Protein AF-A0A5F2AYY8-F1 (afdb_monomer_lite)

Organism: NCBI:txid2023184

InterPro domains:
  IPR011448 Domain of unknown function DUF1554 [PF07588] (9-66)

Foldseek 3Di:
DDDDDPDDDDPADADPVRHGDDDPDDDDPPPDQKDFDCAALVRDGHPQRCVVVPHPDQFRWGWMAGPPDPHSVRIDTDTRNDDPDPDD

Radius of gyration: 17.06 Å; chains: 1; bounding box: 36×30×48 Å

Sequence (88 aa):
YKGTVASPVKVFTTNAGGVVVFPTLSVIDPGAVSWWTGIEADWTSSVDHCSSWGDGTAGSSAQYGVGKTTTPPAFVVNTFTGEATVPL

Secondary structure (DSSP, 8-state):
-----SS------B-TTS-B---------TT-SEEE--B-TTSPBPS-BHHHHT---TT-EEEEEETT--SGGGEEEEE-S-------

pLDDT: mean 70.15, std 13.05, range [31.03, 89.62]

Structure (mmCIF, N/CA/C/O backbone):
data_AF-A0A5F2AYY8-F1
#
_entry.id   AF-A0A5F2AYY8-F1
#
loop_
_atom_site.group_PDB
_atom_site.id
_atom_site.type_symbol
_atom_site.label_atom_id
_atom_site.label_alt_id
_atom_site.label_comp_id
_atom_site.label_asym_id
_atom_site.label_entity_id
_atom_site.label_seq_id
_atom_site.pdbx_PDB_ins_code
_atom_site.Cartn_x
_atom_site.Cartn_y
_atom_site.Cartn_z
_atom_site.occupancy
_atom_site.B_iso_or_equiv
_atom_site.auth_seq_id
_atom_site.auth_comp_id
_atom_site.auth_asym_id
_atom_site.auth_atom_id
_atom_site.pdbx_PDB_model_num
ATOM 1 N N . TYR A 1 1 ? -7.784 10.006 30.186 1.00 45.47 1 TYR A N 1
ATOM 2 C CA . TYR A 1 1 ? -8.751 10.720 29.333 1.00 45.47 1 TYR A CA 1
ATOM 3 C C . TYR A 1 1 ? -9.885 9.748 29.013 1.00 45.47 1 TYR A C 1
ATOM 5 O O . TYR A 1 1 ? -9.596 8.594 28.731 1.00 45.47 1 TYR A O 1
ATOM 13 N N . LYS A 1 2 ? -11.155 10.141 29.149 1.00 48.12 2 LYS A N 1
ATOM 14 C CA . LYS A 1 2 ? -12.301 9.342 28.681 1.00 48.12 2 LYS A CA 1
ATOM 15 C C . LYS A 1 2 ? -13.059 10.197 27.674 1.00 48.12 2 LYS A C 1
ATOM 17 O O . LYS A 1 2 ? -13.980 10.911 28.045 1.00 48.12 2 LYS A O 1
ATOM 22 N N . GLY A 1 3 ? -12.571 10.210 26.436 1.00 51.84 3 GLY A N 1
ATOM 23 C CA . GLY A 1 3 ? -13.264 10.872 25.336 1.00 51.84 3 GLY A CA 1
ATOM 24 C C . GLY A 1 3 ? -14.509 10.072 24.967 1.00 51.84 3 GLY A C 1
ATOM 25 O O . GLY A 1 3 ? -14.430 8.863 24.759 1.00 51.84 3 GLY A O 1
ATOM 26 N N . THR A 1 4 ? -15.660 10.732 24.930 1.00 56.59 4 THR A N 1
ATOM 27 C CA . THR A 1 4 ? -16.919 10.186 24.427 1.00 56.59 4 THR A CA 1
ATOM 28 C C . THR A 1 4 ? -16.760 9.930 22.929 1.00 56.59 4 THR A C 1
ATOM 30 O O . THR A 1 4 ? -16.653 10.874 22.151 1.00 56.59 4 THR A O 1
ATOM 33 N N . VAL A 1 5 ? -16.718 8.664 22.506 1.00 59.38 5 VAL A N 1
ATOM 34 C CA . VAL A 1 5 ? -16.816 8.337 21.078 1.00 59.38 5 VAL A CA 1
ATOM 35 C C . VAL A 1 5 ? -18.256 8.594 20.644 1.00 59.38 5 VAL A C 1
ATOM 37 O O . VAL A 1 5 ? -19.189 7.974 21.156 1.00 59.38 5 VAL A O 1
ATOM 40 N N . ALA A 1 6 ? -18.450 9.569 19.759 1.00 63.59 6 ALA A N 1
ATOM 41 C CA . ALA A 1 6 ? -19.746 9.917 19.196 1.00 63.59 6 ALA A CA 1
ATOM 42 C C . ALA A 1 6 ? -20.224 8.785 18.275 1.00 63.59 6 ALA A C 1
ATOM 44 O O . ALA A 1 6 ? -20.063 8.866 17.068 1.00 63.59 6 ALA A O 1
ATOM 45 N N . SER A 1 7 ? -20.796 7.731 18.865 1.00 67.50 7 SER A N 1
ATOM 46 C CA . SER A 1 7 ? -21.234 6.497 18.200 1.00 67.50 7 SER A CA 1
ATOM 47 C C . SER A 1 7 ? -20.091 5.722 17.506 1.00 67.50 7 SER A C 1
ATOM 49 O O . SER A 1 7 ? -19.247 6.308 16.832 1.00 67.50 7 SER A O 1
ATOM 51 N N . PRO A 1 8 ? -19.996 4.390 17.648 1.00 73.69 8 PRO A N 1
ATOM 52 C CA . PRO A 1 8 ? -18.962 3.641 16.945 1.00 73.69 8 PRO A CA 1
ATOM 53 C C . PRO A 1 8 ? -19.131 3.781 15.423 1.00 73.69 8 PRO A C 1
ATOM 55 O O . PRO A 1 8 ? -20.157 3.398 14.861 1.00 73.69 8 PRO A O 1
ATOM 58 N N . VAL A 1 9 ? -18.107 4.312 14.749 1.00 77.69 9 VAL A N 1
ATOM 59 C CA . VAL A 1 9 ? -18.024 4.310 13.284 1.00 77.69 9 VAL A CA 1
ATOM 60 C C . VAL A 1 9 ? -17.669 2.894 12.845 1.00 77.69 9 VAL A C 1
ATOM 62 O O . VAL A 1 9 ? -16.640 2.348 13.241 1.00 77.69 9 VAL A O 1
ATOM 65 N N . LYS A 1 10 ? -18.530 2.275 12.034 1.00 73.75 10 LYS A N 1
ATOM 66 C CA . LYS A 1 10 ? -18.232 0.976 11.428 1.00 73.75 10 LYS A CA 1
ATOM 67 C C . LYS A 1 10 ? -17.133 1.167 10.386 1.00 73.75 10 LYS A C 1
ATOM 69 O O . LYS A 1 10 ? -17.373 1.792 9.361 1.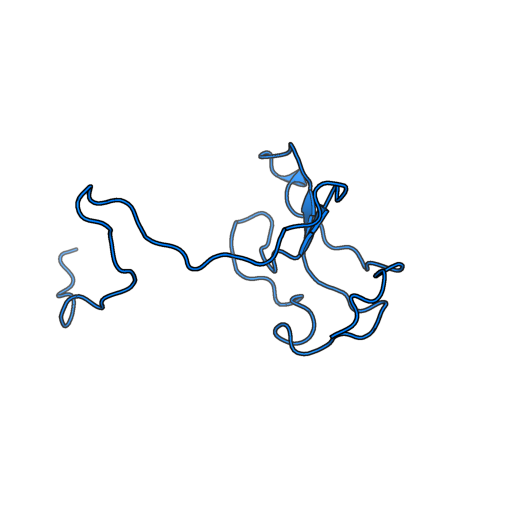00 73.75 10 LYS A O 1
ATOM 74 N N . VAL A 1 11 ? -15.957 0.608 10.654 1.00 75.25 11 VAL A N 1
ATOM 75 C CA . VAL A 1 11 ? -14.793 0.705 9.758 1.00 75.25 11 VAL A CA 1
ATOM 76 C C . VAL A 1 11 ? -14.660 -0.526 8.850 1.00 75.25 11 VAL A C 1
ATOM 78 O O . VAL A 1 11 ? -14.208 -0.395 7.721 1.00 75.25 11 VAL A O 1
ATOM 81 N N . PHE A 1 12 ? -15.117 -1.706 9.298 1.00 79.00 12 PHE A N 1
ATOM 82 C CA . PHE A 1 12 ? -15.023 -2.970 8.550 1.00 79.00 12 PHE A CA 1
ATOM 83 C C . PHE A 1 12 ? -16.214 -3.906 8.818 1.00 79.00 12 PHE A C 1
ATOM 85 O O . PHE A 1 12 ? -16.974 -3.712 9.772 1.00 79.00 12 PHE A O 1
ATOM 92 N N . THR A 1 13 ? -16.355 -4.948 7.992 1.00 81.62 13 THR A N 1
ATOM 93 C CA . THR A 1 13 ? -17.231 -6.103 8.262 1.00 81.62 13 THR A CA 1
ATOM 94 C C . THR A 1 13 ? -16.383 -7.344 8.534 1.00 81.62 13 THR A C 1
ATOM 96 O O . THR A 1 13 ? -15.290 -7.483 7.983 1.00 81.62 13 THR A O 1
ATOM 99 N N . THR A 1 14 ? -16.858 -8.229 9.409 1.00 85.12 14 THR A N 1
ATOM 100 C CA . THR A 1 14 ? -16.182 -9.493 9.725 1.00 85.12 14 THR A CA 1
ATOM 101 C C . THR A 1 14 ? -16.990 -10.682 9.228 1.00 85.12 14 THR A C 1
ATOM 103 O O . THR A 1 14 ? -18.217 -10.615 9.149 1.00 85.12 14 THR A O 1
ATOM 106 N N . ASN A 1 15 ? -16.317 -11.794 8.937 1.00 82.38 15 ASN A N 1
ATOM 107 C CA . ASN A 1 15 ? -16.994 -13.069 8.724 1.00 82.38 15 ASN A CA 1
ATOM 108 C C . ASN A 1 15 ? -17.526 -13.630 10.061 1.00 82.38 15 ASN A C 1
ATOM 110 O O . ASN A 1 15 ? -17.313 -13.048 11.128 1.00 82.38 15 ASN A O 1
ATOM 114 N N . ALA A 1 16 ? -18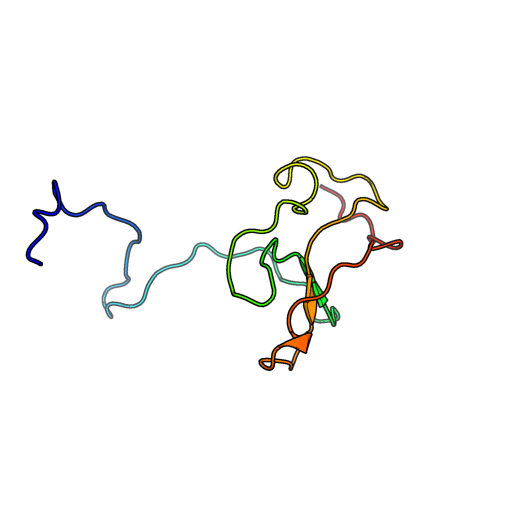.196 -14.785 10.019 1.00 89.62 16 ALA A N 1
ATOM 115 C CA . ALA A 1 16 ? -18.732 -15.442 11.216 1.00 89.62 16 ALA A CA 1
ATOM 116 C C . ALA A 1 16 ? -17.656 -15.826 12.259 1.00 89.62 16 ALA A C 1
ATOM 118 O O . ALA A 1 16 ? -17.989 -16.057 13.416 1.00 89.62 16 ALA A O 1
ATOM 119 N N . GLY A 1 17 ? -16.378 -15.873 11.866 1.00 88.94 17 GLY A N 1
ATOM 120 C CA . GLY A 1 17 ? -15.238 -16.118 12.753 1.00 88.94 17 GLY A CA 1
ATOM 121 C C . GLY A 1 17 ? -14.607 -14.854 13.346 1.00 88.94 17 GLY A C 1
ATOM 122 O O . GLY A 1 17 ? -13.585 -14.958 14.016 1.00 88.94 17 GLY A O 1
ATOM 123 N N . GLY A 1 18 ? -15.162 -13.663 13.091 1.00 81.19 18 GLY A N 1
ATOM 124 C CA . GLY A 1 18 ? -14.614 -12.400 13.600 1.00 81.19 18 GLY A CA 1
ATOM 125 C C . GLY A 1 18 ? -13.387 -11.886 12.837 1.00 81.19 18 GLY A C 1
ATOM 126 O O . GLY A 1 18 ? -12.728 -10.958 13.297 1.00 81.19 18 GLY A O 1
ATOM 127 N N . VAL A 1 19 ? -13.081 -12.454 11.667 1.00 81.38 19 VAL A N 1
ATOM 128 C CA . VAL A 1 19 ? -11.967 -12.011 10.816 1.00 81.38 19 VAL A CA 1
ATOM 129 C C . VAL A 1 19 ? -12.448 -10.906 9.881 1.00 81.38 19 VAL A C 1
ATOM 131 O O . VAL A 1 19 ? -13.501 -11.056 9.257 1.00 81.38 19 VAL A O 1
ATOM 134 N N . VAL A 1 20 ? -11.683 -9.814 9.774 1.00 83.38 20 VAL A N 1
ATOM 135 C CA . VAL A 1 20 ? -11.954 -8.715 8.833 1.00 83.38 20 VAL A CA 1
ATOM 136 C C . VAL A 1 20 ? -12.022 -9.262 7.409 1.00 83.38 20 VAL A C 1
ATOM 138 O O . VAL A 1 20 ? -11.098 -9.930 6.947 1.00 83.38 20 VAL A O 1
ATOM 141 N N . VAL A 1 21 ? -13.123 -8.979 6.717 1.00 79.94 21 VAL A N 1
ATOM 142 C CA . VAL A 1 21 ? -13.298 -9.344 5.312 1.00 79.94 21 VAL A CA 1
ATOM 143 C C . VAL A 1 21 ? -12.801 -8.186 4.465 1.00 79.94 21 VAL A C 1
ATOM 145 O O . VAL A 1 21 ? -13.454 -7.146 4.374 1.00 79.94 21 VAL A O 1
ATOM 148 N N . PHE A 1 22 ? -11.638 -8.370 3.853 1.00 75.75 22 PHE A N 1
ATOM 149 C CA . PHE A 1 22 ? -11.171 -7.481 2.800 1.00 75.75 22 PHE A CA 1
ATOM 150 C C . PHE A 1 22 ? -11.796 -7.924 1.471 1.00 75.75 22 PHE A C 1
ATOM 152 O O . PHE A 1 22 ? -11.897 -9.132 1.229 1.00 75.75 22 PHE A O 1
ATOM 159 N N . PRO A 1 23 ? -12.231 -6.992 0.603 1.00 70.56 23 PRO A N 1
ATOM 160 C CA . PRO A 1 23 ? -12.521 -7.346 -0.780 1.00 70.56 23 PRO A CA 1
ATOM 161 C C . PRO A 1 23 ? -11.274 -7.985 -1.400 1.00 70.56 23 PRO A C 1
ATOM 163 O O . PRO A 1 23 ? -10.153 -7.713 -0.966 1.00 70.56 23 PRO A O 1
ATOM 166 N N . THR A 1 24 ? -11.457 -8.835 -2.411 1.00 66.88 24 THR A N 1
ATOM 167 C CA . THR A 1 24 ? -10.335 -9.324 -3.218 1.00 66.88 24 THR A CA 1
ATOM 168 C C . THR A 1 24 ? -9.568 -8.124 -3.751 1.00 66.88 24 THR A C 1
ATOM 170 O O . THR A 1 24 ? -10.067 -7.395 -4.606 1.00 66.88 24 THR A O 1
ATOM 173 N N . LEU A 1 25 ? -8.375 -7.902 -3.203 1.00 63.50 25 LEU A N 1
ATOM 174 C CA . LEU A 1 25 ? -7.426 -6.960 -3.764 1.00 63.50 25 LEU A CA 1
ATOM 175 C C . LEU A 1 25 ? -6.962 -7.529 -5.103 1.00 63.50 25 LEU A C 1
ATOM 177 O O . LEU A 1 25 ? -6.801 -8.746 -5.246 1.00 63.50 25 LEU A O 1
ATOM 181 N N . SER A 1 26 ? -6.749 -6.649 -6.077 1.00 68.81 26 SER A N 1
ATOM 182 C CA . SER A 1 26 ? -6.006 -6.992 -7.285 1.00 68.81 26 SER A CA 1
ATOM 183 C C . SER A 1 26 ? -4.707 -7.687 -6.884 1.00 68.81 26 SER A C 1
ATOM 185 O O . SER A 1 26 ? -4.111 -7.339 -5.860 1.00 68.81 26 SER A O 1
ATOM 187 N N . VAL A 1 27 ? -4.285 -8.683 -7.665 1.00 64.62 27 VAL A N 1
ATOM 188 C CA . VAL A 1 27 ? -3.024 -9.382 -7.405 1.00 64.62 27 VAL A CA 1
ATOM 189 C C . VAL A 1 27 ? -1.918 -8.337 -7.335 1.00 64.62 27 VAL A C 1
ATOM 191 O O . VAL A 1 27 ? -1.628 -7.661 -8.319 1.00 64.62 27 VAL A O 1
ATOM 194 N N . ILE A 1 28 ? -1.330 -8.195 -6.150 1.00 69.19 28 ILE A N 1
ATOM 195 C CA . ILE A 1 28 ? -0.073 -7.481 -5.985 1.00 69.19 28 ILE A CA 1
ATOM 196 C C . ILE A 1 28 ? 0.951 -8.261 -6.803 1.00 69.19 28 ILE A C 1
ATOM 198 O O . ILE A 1 28 ? 1.047 -9.478 -6.624 1.00 69.19 28 ILE A O 1
ATOM 202 N N . ASP A 1 29 ? 1.670 -7.583 -7.701 1.00 71.94 29 ASP A N 1
ATOM 203 C CA . ASP A 1 29 ? 2.681 -8.216 -8.547 1.00 71.94 29 ASP A CA 1
ATOM 204 C C . ASP A 1 29 ? 3.621 -9.079 -7.678 1.00 71.94 29 ASP A C 1
ATOM 206 O O . ASP A 1 29 ? 4.350 -8.538 -6.838 1.00 71.94 29 ASP A O 1
ATOM 210 N N . PRO A 1 30 ? 3.598 -10.419 -7.835 1.00 69.44 30 PRO A N 1
ATOM 211 C CA . PRO A 1 30 ? 4.393 -11.317 -7.007 1.00 69.44 30 PRO A CA 1
ATOM 212 C C . PRO A 1 30 ? 5.894 -11.229 -7.320 1.00 69.44 30 PRO A C 1
ATOM 214 O O . PRO A 1 30 ? 6.704 -11.724 -6.536 1.00 69.44 30 PRO A O 1
ATOM 217 N N . GLY A 1 31 ? 6.268 -10.633 -8.458 1.00 77.38 31 GLY A N 1
ATOM 218 C CA . GLY A 1 31 ? 7.650 -10.356 -8.842 1.00 77.38 31 GLY A CA 1
ATOM 219 C C . GLY A 1 31 ? 8.180 -9.016 -8.328 1.00 77.38 31 GLY A C 1
ATOM 220 O O . GLY A 1 31 ? 9.388 -8.781 -8.400 1.00 77.38 31 GLY A O 1
ATOM 221 N N . ALA A 1 32 ? 7.317 -8.150 -7.789 1.00 75.75 32 ALA A N 1
ATOM 222 C CA . ALA A 1 32 ? 7.726 -6.842 -7.304 1.00 75.75 32 ALA A CA 1
ATOM 223 C C . ALA A 1 32 ? 8.580 -6.951 -6.030 1.00 75.75 32 ALA A C 1
ATOM 225 O O . ALA A 1 32 ? 8.287 -7.703 -5.098 1.00 75.75 32 ALA A O 1
ATOM 226 N N . VAL A 1 33 ? 9.654 -6.161 -5.984 1.00 78.44 33 VAL A N 1
ATOM 227 C CA . VAL A 1 33 ? 10.525 -6.003 -4.803 1.00 78.44 33 VAL A CA 1
ATOM 228 C C . VAL A 1 33 ? 10.184 -4.751 -3.989 1.00 78.44 33 VAL A C 1
ATOM 230 O O . VAL A 1 33 ? 10.730 -4.553 -2.901 1.00 78.44 33 VAL A O 1
ATOM 233 N N . SER A 1 34 ? 9.278 -3.922 -4.506 1.00 77.81 34 SER A N 1
ATOM 234 C CA . SER A 1 34 ? 8.819 -2.671 -3.915 1.00 77.81 34 SER A CA 1
ATOM 235 C C . SER A 1 34 ? 7.366 -2.376 -4.299 1.00 77.81 34 SER A C 1
ATOM 237 O O . SER A 1 34 ? 6.905 -2.801 -5.356 1.00 77.81 34 SER A O 1
ATOM 239 N N . TRP A 1 35 ? 6.649 -1.634 -3.451 1.00 78.94 35 TRP A N 1
ATOM 240 C CA . TRP A 1 35 ? 5.248 -1.248 -3.679 1.00 78.94 35 TRP A CA 1
ATOM 241 C C . TRP A 1 35 ? 5.005 0.183 -3.248 1.00 78.94 35 TRP A C 1
ATOM 243 O O . TRP A 1 35 ? 5.517 0.600 -2.215 1.00 78.94 35 TRP A O 1
ATOM 253 N N . TRP A 1 36 ? 4.183 0.922 -3.982 1.00 81.56 36 TRP A N 1
ATOM 254 C CA . TRP A 1 36 ? 3.736 2.234 -3.536 1.00 81.56 36 TRP A CA 1
ATOM 255 C C . TRP A 1 36 ? 2.969 2.132 -2.213 1.00 81.56 36 TRP A C 1
ATOM 257 O O . TRP A 1 36 ? 2.060 1.314 -2.072 1.00 81.56 36 TRP A O 1
ATOM 267 N N . THR A 1 37 ? 3.330 2.967 -1.241 1.00 79.62 37 THR A N 1
ATOM 268 C CA . THR A 1 37 ? 2.700 3.005 0.086 1.00 79.62 37 THR A CA 1
ATOM 269 C C . THR A 1 37 ? 2.103 4.366 0.402 1.00 79.62 37 THR A C 1
ATOM 271 O O . THR A 1 37 ? 1.093 4.421 1.096 1.00 79.62 37 THR A O 1
ATOM 274 N N . GLY A 1 38 ? 2.708 5.460 -0.077 1.00 82.88 38 GLY A N 1
ATOM 275 C CA . GLY A 1 38 ? 2.338 6.808 0.363 1.00 82.88 38 GLY A CA 1
ATOM 276 C C . GLY A 1 38 ? 2.591 7.036 1.862 1.00 82.88 38 GLY A C 1
ATOM 277 O O . GLY A 1 38 ? 1.918 7.868 2.464 1.00 82.88 38 GLY A O 1
ATOM 278 N N . ILE A 1 39 ? 3.504 6.272 2.482 1.00 83.44 39 ILE A N 1
ATOM 279 C CA . ILE A 1 39 ? 3.757 6.264 3.936 1.00 83.44 39 ILE A CA 1
ATOM 280 C C . ILE A 1 39 ? 5.235 6.535 4.230 1.00 83.44 39 ILE A C 1
ATOM 282 O O . ILE A 1 39 ? 6.106 5.821 3.734 1.00 83.44 39 ILE A O 1
ATOM 286 N N . GLU A 1 40 ? 5.511 7.532 5.067 1.00 83.38 40 GLU A N 1
ATOM 287 C CA . GLU A 1 40 ? 6.855 7.904 5.517 1.00 83.38 40 GLU A CA 1
ATOM 288 C C . GLU A 1 40 ? 7.460 6.898 6.508 1.00 83.38 40 GLU A C 1
ATOM 290 O O . GLU A 1 40 ? 6.776 6.047 7.078 1.00 83.38 40 GLU A O 1
ATOM 295 N N . ALA A 1 41 ? 8.767 7.012 6.765 1.00 78.25 41 ALA A N 1
ATOM 296 C CA . ALA A 1 41 ? 9.483 6.117 7.681 1.00 78.25 41 ALA A CA 1
ATOM 297 C C . ALA A 1 41 ? 8.974 6.160 9.139 1.00 78.25 41 ALA A C 1
ATOM 299 O O . ALA A 1 41 ? 9.189 5.215 9.900 1.00 78.25 41 ALA A O 1
ATOM 300 N N . ASP A 1 42 ? 8.292 7.237 9.530 1.00 79.38 42 ASP A N 1
ATOM 301 C CA . ASP A 1 42 ? 7.635 7.395 10.830 1.00 79.38 42 ASP A CA 1
ATOM 302 C C . ASP A 1 42 ? 6.170 6.914 10.837 1.00 79.38 42 ASP A C 1
ATOM 304 O O . ASP A 1 42 ? 5.448 7.144 11.808 1.00 79.38 42 ASP A O 1
ATOM 308 N N . TRP A 1 43 ? 5.749 6.210 9.780 1.00 76.81 43 TRP A N 1
ATOM 309 C CA . TRP A 1 43 ? 4.394 5.695 9.571 1.00 76.81 43 TRP A CA 1
ATOM 310 C C . TRP A 1 43 ? 3.317 6.775 9.425 1.00 76.81 43 TRP A C 1
ATOM 312 O O . TRP A 1 43 ? 2.125 6.490 9.577 1.00 76.81 43 TRP A O 1
ATOM 322 N N . THR A 1 44 ? 3.707 8.010 9.112 1.00 83.56 44 THR A N 1
ATOM 323 C CA . THR A 1 44 ? 2.764 9.070 8.753 1.00 83.56 44 THR A CA 1
ATOM 324 C C . THR A 1 44 ? 2.475 9.077 7.251 1.00 83.56 44 THR A C 1
ATOM 326 O O . THR A 1 44 ? 3.177 8.454 6.454 1.00 83.56 44 THR A O 1
ATOM 329 N N . SER A 1 45 ? 1.390 9.746 6.851 1.00 84.50 45 SER A N 1
ATOM 330 C CA . SER A 1 45 ? 1.069 9.924 5.431 1.00 84.50 45 SER A CA 1
ATOM 331 C C . SER A 1 45 ? 2.127 10.800 4.767 1.00 84.50 45 SER A C 1
ATOM 333 O O . SER A 1 45 ? 2.399 11.900 5.244 1.00 84.50 45 SER A O 1
ATOM 335 N N . SER A 1 46 ? 2.649 10.346 3.632 1.00 84.06 46 SER A N 1
ATOM 336 C CA . SER A 1 46 ? 3.518 11.148 2.778 1.00 84.06 46 SER A CA 1
ATOM 337 C C . SER A 1 46 ? 2.709 12.185 2.000 1.00 84.06 46 SER A C 1
ATOM 339 O O . SER A 1 46 ? 1.537 11.963 1.681 1.00 84.06 46 SER A O 1
ATOM 341 N N . VAL A 1 47 ? 3.350 13.308 1.673 1.00 83.50 47 VAL A N 1
ATOM 342 C CA . VAL A 1 47 ? 2.860 14.258 0.658 1.00 83.50 47 VAL A CA 1
ATOM 343 C C . VAL A 1 47 ? 3.115 13.737 -0.762 1.00 83.50 47 VAL A C 1
ATOM 345 O O . VAL A 1 47 ? 2.396 14.093 -1.697 1.00 83.50 47 VAL A O 1
ATOM 348 N N . ASP A 1 48 ? 4.098 12.847 -0.911 1.00 81.25 48 ASP A N 1
ATOM 349 C CA . ASP A 1 48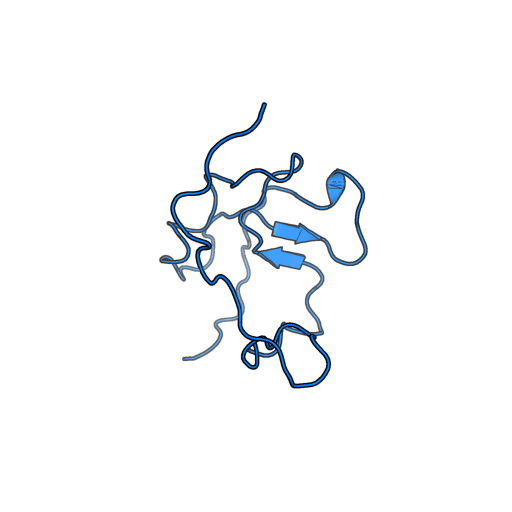 ? 4.476 12.204 -2.162 1.00 81.25 48 ASP A CA 1
ATOM 350 C C . ASP A 1 48 ? 3.697 10.894 -2.319 1.00 81.2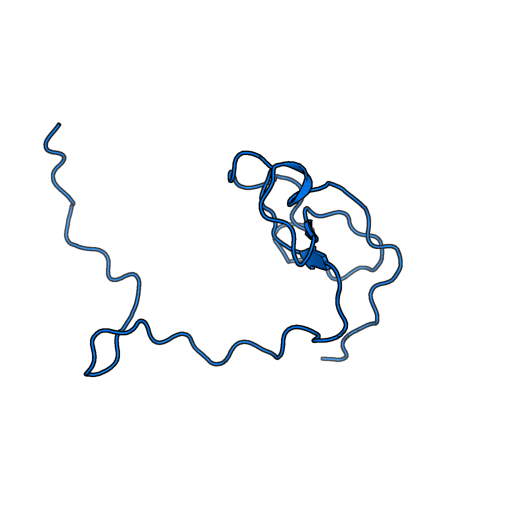5 48 ASP A C 1
ATOM 352 O O . ASP A 1 48 ? 4.132 9.796 -1.976 1.00 81.25 48 ASP A O 1
ATOM 356 N N . HIS A 1 49 ? 2.486 11.022 -2.848 1.00 81.31 49 HIS A N 1
ATOM 357 C CA . HIS A 1 49 ? 1.547 9.918 -3.073 1.00 81.31 49 HIS A CA 1
ATOM 358 C C . HIS A 1 49 ? 0.939 9.964 -4.487 1.00 81.31 49 HIS A C 1
ATOM 360 O O . HIS A 1 49 ? -0.262 9.769 -4.660 1.00 81.31 49 HIS A O 1
ATOM 366 N N . CYS A 1 50 ? 1.742 10.327 -5.494 1.00 77.56 50 CYS A N 1
ATOM 367 C CA . CYS A 1 50 ? 1.350 10.358 -6.908 1.00 77.56 50 CYS A CA 1
ATOM 368 C C . CYS A 1 50 ? 0.051 11.153 -7.172 1.00 77.56 50 CYS A C 1
ATOM 370 O O . CYS A 1 50 ? -0.943 10.623 -7.670 1.00 77.56 50 CYS A O 1
ATOM 372 N N . SER A 1 51 ? 0.017 12.424 -6.748 1.00 81.06 51 SER A N 1
ATOM 373 C CA . SER A 1 51 ? -1.172 13.292 -6.872 1.00 81.06 51 SER A CA 1
ATOM 374 C C . SER A 1 51 ? -2.452 12.669 -6.289 1.00 81.06 51 SER A C 1
ATOM 376 O O . S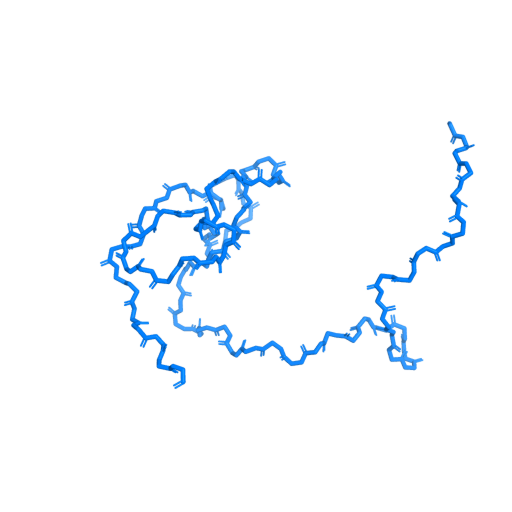ER A 1 51 ? -3.499 12.627 -6.932 1.00 81.06 51 SER A O 1
ATOM 378 N N . SER A 1 52 ? -2.351 12.150 -5.064 1.00 80.44 52 SER A N 1
ATOM 379 C CA . SER A 1 52 ? -3.413 11.439 -4.342 1.00 80.44 52 SER A CA 1
ATOM 380 C C . SER A 1 52 ? -3.901 10.197 -5.083 1.00 80.44 52 SER A C 1
ATOM 382 O O . SER A 1 52 ? -5.103 9.951 -5.157 1.00 80.44 52 SER A O 1
ATOM 384 N N . TRP A 1 53 ? -2.957 9.417 -5.621 1.00 79.69 53 TRP A N 1
ATOM 385 C CA . TRP A 1 53 ? -3.221 8.227 -6.437 1.00 79.69 53 TRP A CA 1
ATOM 386 C C . TRP A 1 53 ? -4.013 8.530 -7.718 1.00 79.69 53 TRP A C 1
ATOM 388 O O . TRP A 1 53 ? -4.654 7.645 -8.281 1.00 79.69 53 TRP A O 1
ATOM 398 N N . GLY A 1 54 ? -4.008 9.794 -8.151 1.00 77.69 54 GLY A N 1
ATOM 399 C CA . GLY A 1 54 ? -4.741 10.274 -9.321 1.00 77.69 54 GLY A CA 1
ATOM 400 C C . GLY A 1 54 ? -3.890 10.382 -10.582 1.00 77.69 54 GLY A C 1
ATOM 401 O O . GLY A 1 54 ? -4.442 10.562 -11.665 1.00 77.69 54 GLY A O 1
ATOM 402 N N . ASP A 1 55 ? -2.567 10.287 -10.453 1.00 71.94 55 ASP A N 1
ATOM 403 C CA . ASP A 1 55 ? -1.635 10.343 -11.574 1.00 71.94 55 ASP A CA 1
ATOM 404 C C . ASP A 1 55 ? -1.091 8.942 -11.891 1.00 71.94 55 ASP A C 1
ATOM 406 O O . ASP A 1 55 ? -0.567 8.256 -11.018 1.00 71.94 55 ASP A O 1
ATOM 410 N N . GLY A 1 56 ? -1.258 8.507 -13.141 1.00 68.94 56 GLY A N 1
ATOM 411 C CA . GLY A 1 56 ? -0.738 7.240 -13.675 1.00 68.94 56 GLY A CA 1
ATOM 412 C C . GLY A 1 56 ? 0.396 7.449 -14.681 1.00 68.94 56 GLY A C 1
ATOM 413 O O . GLY A 1 56 ? 0.673 6.577 -15.501 1.00 68.94 56 GLY A O 1
ATOM 414 N N . THR A 1 57 ? 0.991 8.643 -14.704 1.00 74.81 57 THR A N 1
ATOM 415 C CA . THR A 1 57 ? 2.087 8.964 -15.615 1.00 74.81 57 THR A CA 1
ATOM 416 C C . THR A 1 57 ? 3.366 8.278 -15.143 1.00 74.81 57 THR A C 1
ATOM 418 O O . THR A 1 57 ? 3.799 8.430 -14.000 1.00 74.81 57 THR A O 1
ATOM 421 N N . ALA A 1 58 ? 4.014 7.538 -16.043 1.00 65.69 58 ALA A N 1
ATOM 422 C CA . ALA A 1 58 ? 5.315 6.944 -15.762 1.00 65.69 58 ALA A CA 1
ATOM 423 C C . ALA A 1 58 ? 6.338 8.037 -15.394 1.00 65.69 58 ALA A C 1
ATOM 425 O O . ALA A 1 58 ? 6.466 9.040 -16.098 1.00 65.69 58 ALA A O 1
ATOM 426 N N . GLY A 1 59 ? 7.093 7.827 -14.312 1.00 63.62 59 GLY A N 1
ATOM 427 C CA . GLY A 1 59 ? 8.055 8.808 -13.804 1.00 63.62 59 GLY A CA 1
ATOM 428 C C . GLY A 1 59 ? 7.511 9.755 -12.732 1.00 63.62 59 GLY A C 1
ATOM 429 O O . GLY A 1 59 ? 8.257 10.623 -12.282 1.00 63.62 59 GLY A O 1
ATOM 430 N N . SER A 1 60 ? 6.264 9.592 -12.285 1.00 69.00 60 SER A N 1
ATOM 431 C CA . SER A 1 60 ? 5.763 10.298 -11.104 1.00 69.00 60 SER A CA 1
ATOM 432 C C . SER A 1 60 ? 6.395 9.751 -9.816 1.00 69.00 60 SER A C 1
ATOM 434 O O . SER A 1 60 ? 6.708 8.563 -9.690 1.00 69.00 60 SER A O 1
ATOM 436 N N . SER A 1 61 ? 6.657 10.646 -8.860 1.00 72.50 61 SER A N 1
ATOM 437 C CA . SER A 1 61 ? 7.224 10.304 -7.555 1.00 72.50 61 SER A CA 1
ATOM 438 C C . SER A 1 61 ? 6.123 9.976 -6.552 1.00 72.50 61 SER A C 1
ATOM 440 O O . SER A 1 61 ? 5.123 10.688 -6.427 1.00 72.50 61 SER A O 1
ATOM 442 N N . ALA A 1 62 ? 6.337 8.910 -5.794 1.00 77.25 62 ALA A N 1
ATOM 443 C CA . ALA A 1 62 ? 5.582 8.628 -4.591 1.00 77.25 62 ALA A CA 1
ATOM 444 C C . ALA A 1 62 ? 6.465 7.889 -3.582 1.00 77.25 62 ALA A C 1
ATOM 446 O O . ALA A 1 62 ? 7.611 7.523 -3.853 1.00 77.25 62 ALA A O 1
ATOM 447 N N . GLN A 1 63 ? 5.934 7.692 -2.390 1.00 83.06 63 GLN A N 1
ATOM 448 C CA . GLN A 1 63 ? 6.603 6.929 -1.362 1.00 83.06 63 GLN A CA 1
ATOM 449 C C . GLN A 1 63 ? 6.344 5.438 -1.560 1.00 83.06 63 GLN A C 1
ATOM 451 O O . GLN A 1 63 ? 5.199 5.028 -1.786 1.00 83.06 63 GLN A O 1
ATOM 456 N N . TYR A 1 64 ? 7.394 4.620 -1.472 1.00 80.38 64 TYR A N 1
ATOM 457 C CA . TYR A 1 64 ? 7.291 3.172 -1.632 1.00 80.38 64 TYR A CA 1
ATOM 458 C C . TYR A 1 64 ? 7.889 2.405 -0.457 1.00 80.38 64 TYR A C 1
ATOM 460 O O . TYR A 1 64 ? 8.802 2.858 0.233 1.00 80.38 64 TYR A O 1
ATOM 468 N N . GLY A 1 65 ? 7.344 1.210 -0.259 1.00 78.94 65 GLY A N 1
ATOM 469 C CA . GLY A 1 65 ? 7.821 0.199 0.659 1.00 78.94 65 GLY A CA 1
ATOM 470 C C . GLY A 1 65 ? 8.760 -0.786 -0.034 1.00 78.94 65 GLY A C 1
ATOM 471 O O . GLY A 1 65 ? 8.487 -1.200 -1.161 1.00 78.94 65 GLY A O 1
ATOM 472 N N . VAL A 1 66 ? 9.832 -1.204 0.639 1.00 79.81 66 VAL A N 1
ATOM 473 C CA . VAL A 1 66 ? 10.736 -2.270 0.172 1.00 79.81 66 VAL A CA 1
ATOM 474 C C . VAL A 1 66 ? 10.331 -3.612 0.777 1.00 79.81 66 VAL A C 1
ATOM 476 O O . VAL A 1 66 ? 10.184 -3.756 1.992 1.00 79.81 66 VAL A O 1
ATOM 479 N N . GLY A 1 67 ? 10.198 -4.633 -0.067 1.00 75.00 67 GLY A N 1
ATOM 480 C CA . GLY A 1 67 ? 9.877 -5.982 0.378 1.00 75.00 67 GLY A CA 1
ATOM 481 C C . GLY A 1 67 ? 10.911 -6.600 1.297 1.00 75.00 67 GLY A C 1
ATOM 482 O O . GLY A 1 67 ? 12.105 -6.316 1.235 1.00 75.00 67 GLY A O 1
ATOM 483 N N . LYS A 1 68 ? 10.415 -7.479 2.176 1.00 72.62 68 LYS A N 1
ATOM 484 C CA . LYS A 1 68 ? 11.213 -8.219 3.167 1.00 72.62 68 LYS A CA 1
ATOM 485 C C . LYS A 1 68 ? 11.974 -7.322 4.158 1.00 72.62 68 LYS A C 1
ATOM 487 O O . LYS A 1 68 ? 12.882 -7.807 4.827 1.00 72.62 68 LYS A O 1
ATOM 492 N N . THR A 1 69 ? 11.580 -6.053 4.292 1.00 69.38 69 THR A N 1
ATOM 493 C CA . THR A 1 69 ? 12.209 -5.086 5.197 1.00 69.38 69 THR A CA 1
ATOM 494 C C . THR A 1 69 ? 11.153 -4.480 6.119 1.00 69.38 69 THR A C 1
ATOM 496 O O . THR A 1 69 ? 10.135 -3.980 5.659 1.00 69.38 69 THR A O 1
ATOM 499 N N . THR A 1 70 ? 11.383 -4.539 7.431 1.00 65.81 70 THR A N 1
ATOM 500 C CA . THR A 1 70 ? 10.516 -3.930 8.467 1.00 65.81 70 THR A CA 1
ATOM 501 C C . THR A 1 70 ? 11.276 -2.943 9.357 1.00 65.81 70 THR A C 1
ATOM 503 O O . THR A 1 70 ? 10.753 -2.468 10.362 1.00 65.81 70 THR A O 1
ATOM 506 N N . THR A 1 71 ? 12.541 -2.682 9.038 1.00 63.88 71 THR A N 1
ATOM 507 C CA . THR A 1 71 ? 13.398 -1.691 9.698 1.00 63.88 71 THR A CA 1
ATOM 508 C C . THR A 1 71 ? 13.191 -0.313 9.049 1.00 63.88 71 THR A C 1
ATOM 510 O O . THR A 1 71 ? 12.584 -0.252 7.988 1.00 63.88 71 THR A O 1
ATOM 513 N N . PRO A 1 72 ? 13.692 0.804 9.613 1.00 57.19 72 PRO A N 1
ATOM 514 C CA . PRO A 1 72 ? 13.530 2.146 9.031 1.00 57.19 72 PRO A CA 1
ATOM 515 C C . PRO A 1 72 ? 13.815 2.313 7.519 1.00 57.19 72 PRO A C 1
ATOM 517 O O . PRO A 1 72 ? 13.126 3.122 6.908 1.00 57.19 72 PRO A O 1
ATOM 520 N N . PRO A 1 73 ? 14.726 1.558 6.859 1.00 61.22 73 PRO A N 1
ATOM 521 C CA . PRO A 1 73 ? 14.844 1.581 5.393 1.00 61.22 73 PRO A CA 1
ATOM 522 C C . PRO A 1 73 ? 13.667 0.931 4.640 1.00 61.22 73 PRO A C 1
ATOM 524 O O . PRO A 1 73 ? 13.728 0.800 3.422 1.00 61.22 73 PRO A O 1
ATOM 527 N N . ALA A 1 74 ? 12.612 0.492 5.333 1.00 59.03 74 ALA A N 1
ATOM 528 C CA . ALA A 1 74 ? 11.411 -0.062 4.722 1.00 59.03 74 ALA A CA 1
ATOM 529 C C . ALA A 1 74 ? 10.658 0.967 3.875 1.00 59.03 74 ALA A C 1
ATOM 531 O O . ALA A 1 74 ? 9.961 0.541 2.966 1.00 59.03 74 ALA A O 1
ATOM 532 N N . PHE A 1 75 ? 10.818 2.271 4.135 1.00 63.91 75 PHE A N 1
ATOM 533 C CA . PHE A 1 75 ? 10.178 3.352 3.384 1.00 63.91 75 PHE A CA 1
ATOM 534 C C . PHE A 1 75 ? 11.236 4.298 2.822 1.00 63.91 75 PHE A C 1
ATOM 536 O O . PHE A 1 75 ? 12.045 4.848 3.572 1.00 63.91 75 PHE A O 1
ATOM 543 N N . VAL A 1 76 ? 11.253 4.470 1.501 1.00 64.19 76 VAL A N 1
ATOM 544 C CA . VAL A 1 76 ? 12.243 5.299 0.803 1.00 64.19 76 VAL A CA 1
ATOM 545 C C . VAL A 1 76 ? 11.525 6.142 -0.253 1.00 64.19 76 VAL A C 1
ATOM 547 O O . VAL A 1 76 ? 10.607 5.652 -0.908 1.00 64.19 76 VAL A O 1
ATOM 550 N N . VAL A 1 77 ? 11.965 7.388 -0.453 1.00 56.50 77 VAL A N 1
ATOM 551 C CA . VAL A 1 77 ? 11.517 8.236 -1.571 1.00 56.50 77 VAL A CA 1
ATOM 552 C C . VAL A 1 77 ? 12.342 7.869 -2.804 1.00 56.50 77 VAL A C 1
ATOM 554 O O . VAL A 1 77 ? 13.572 7.937 -2.771 1.00 56.50 77 VAL A O 1
ATOM 557 N N . ASN A 1 78 ? 11.701 7.468 -3.900 1.00 55.62 78 ASN A N 1
ATOM 558 C CA . ASN A 1 78 ? 12.350 7.335 -5.206 1.00 55.62 78 ASN A CA 1
ATOM 559 C C . ASN A 1 78 ? 11.305 7.464 -6.315 1.00 55.62 78 ASN A C 1
ATOM 561 O O . ASN A 1 78 ? 10.129 7.157 -6.134 1.00 55.62 78 ASN A O 1
ATOM 565 N N . THR A 1 79 ? 11.755 7.892 -7.483 1.00 54.81 79 THR A N 1
ATOM 566 C CA . THR A 1 79 ? 10.945 7.953 -8.693 1.00 54.81 79 THR A CA 1
ATOM 567 C C . THR A 1 79 ? 10.993 6.590 -9.381 1.00 54.81 79 THR A C 1
ATOM 569 O O . THR A 1 79 ? 12.076 6.120 -9.736 1.00 54.81 79 THR A O 1
ATOM 572 N N . PHE A 1 80 ? 9.850 5.935 -9.604 1.00 55.16 80 PHE A N 1
ATOM 573 C CA . PHE A 1 80 ? 9.828 4.758 -10.477 1.00 55.16 80 PHE A CA 1
ATOM 574 C C . PHE A 1 80 ? 9.924 5.239 -11.927 1.00 55.16 80 PHE A C 1
ATOM 576 O O . PHE A 1 80 ? 8.996 5.830 -12.469 1.00 55.16 80 PHE A O 1
ATOM 583 N N . THR A 1 81 ? 11.058 4.985 -12.575 1.00 50.47 81 THR A N 1
ATOM 584 C CA . THR A 1 81 ? 11.281 5.310 -13.996 1.00 50.47 81 THR A CA 1
ATOM 585 C C . THR A 1 81 ? 10.832 4.197 -14.947 1.00 50.47 81 THR A C 1
ATOM 587 O O . THR A 1 81 ? 11.035 4.296 -16.154 1.00 50.47 81 THR A O 1
ATOM 590 N N . GLY A 1 82 ? 10.208 3.140 -14.424 1.00 47.66 82 GLY A N 1
ATOM 591 C CA . GLY A 1 82 ? 9.744 1.992 -15.194 1.00 47.66 82 GLY A CA 1
ATOM 592 C C . GLY A 1 82 ? 8.477 1.415 -14.591 1.00 47.66 82 GLY A C 1
ATOM 593 O O . GLY A 1 82 ? 8.522 0.358 -13.969 1.00 47.66 82 GLY A O 1
ATOM 594 N N . GLU A 1 83 ? 7.353 2.110 -14.752 1.00 47.34 83 GLU A N 1
ATOM 595 C CA . GLU A 1 83 ? 6.064 1.453 -14.576 1.00 47.34 83 GLU A CA 1
ATOM 596 C C . GLU A 1 83 ? 5.785 0.641 -15.846 1.00 47.34 83 GLU A C 1
ATOM 598 O O . GLU A 1 83 ? 5.689 1.190 -16.947 1.00 47.34 83 GLU A O 1
ATOM 603 N N . ALA A 1 84 ? 5.712 -0.686 -15.719 1.00 45.25 84 ALA A N 1
ATOM 604 C CA . ALA A 1 84 ? 5.080 -1.489 -16.751 1.00 45.25 84 ALA A CA 1
ATOM 605 C C . ALA A 1 84 ? 3.605 -1.087 -16.743 1.00 45.25 84 ALA A C 1
ATOM 607 O O . ALA A 1 84 ? 2.904 -1.352 -15.770 1.00 45.25 84 ALA A O 1
ATOM 608 N N . THR A 1 85 ? 3.161 -0.404 -17.797 1.00 40.97 85 THR A N 1
ATOM 609 C CA . THR A 1 85 ? 1.764 -0.014 -17.988 1.00 40.97 85 THR A CA 1
ATOM 610 C C . THR A 1 85 ? 0.868 -1.219 -17.712 1.00 40.97 85 THR A C 1
ATOM 612 O O . THR A 1 85 ? 0.886 -2.175 -18.489 1.00 40.97 85 THR A O 1
ATOM 615 N N . VAL A 1 86 ? 0.112 -1.199 -16.613 1.00 40.34 86 VAL A N 1
ATOM 616 C CA . VAL A 1 86 ? -0.971 -2.160 -16.397 1.00 40.34 86 VAL A CA 1
ATOM 617 C C . VAL A 1 86 ? -2.112 -1.689 -17.297 1.00 40.34 86 VAL A C 1
ATOM 619 O O . VAL A 1 86 ? -2.647 -0.605 -17.059 1.00 40.34 86 VAL A O 1
ATOM 622 N N . PRO A 1 87 ? -2.455 -2.418 -18.373 1.00 31.03 87 PRO A N 1
ATOM 623 C CA . PRO A 1 87 ? -3.573 -2.023 -19.209 1.00 31.03 87 PRO A CA 1
ATOM 624 C C . PRO A 1 87 ? -4.863 -2.151 -18.392 1.00 31.03 87 PRO A C 1
ATOM 626 O O . PRO A 1 87 ? -5.092 -3.188 -17.763 1.00 31.03 87 PRO A O 1
ATOM 629 N N . LEU A 1 88 ? -5.661 -1.079 -18.397 1.00 35.31 88 LEU A N 1
ATOM 630 C CA . LEU A 1 88 ? -7.043 -1.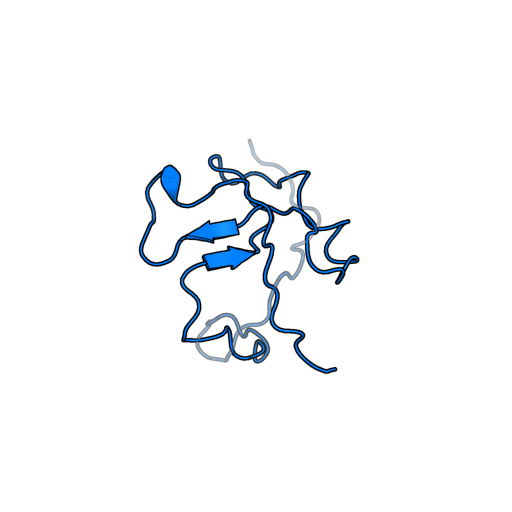065 -17.909 1.00 35.31 88 LEU A CA 1
ATOM 631 C C . LEU A 1 88 ? -7.937 -1.984 -18.750 1.00 35.31 88 LEU A C 1
ATOM 633 O O . LEU A 1 88 ? -7.737 -2.026 -19.988 1.00 35.31 88 LEU A O 1
#